Protein AF-A0A318AKG6-F1 (afdb_monomer_lite)

Radius of gyration: 12.69 Å; chains: 1; bounding box: 31×30×30 Å

Structure (mmCIF, N/CA/C/O backbone):
data_AF-A0A318AKG6-F1
#
_entry.id   AF-A0A318AKG6-F1
#
loop_
_atom_site.group_PDB
_atom_site.id
_atom_site.type_symbol
_atom_site.label_atom_id
_atom_site.label_alt_id
_atom_site.label_comp_id
_atom_site.label_asym_id
_atom_site.label_entity_id
_atom_site.label_seq_id
_atom_site.pdbx_PDB_ins_code
_atom_site.Cartn_x
_atom_site.Cartn_y
_atom_site.Cartn_z
_atom_site.occupancy
_atom_site.B_iso_or_equiv
_atom_site.auth_seq_id
_atom_site.auth_comp_id
_atom_site.auth_asym_id
_atom_site.auth_atom_id
_atom_site.pdbx_PDB_model_num
ATOM 1 N N . MET A 1 1 ? 6.841 -14.119 6.813 1.00 52.34 1 MET A N 1
ATOM 2 C CA . MET A 1 1 ? 5.449 -14.019 6.325 1.00 52.34 1 MET A CA 1
ATOM 3 C C . MET A 1 1 ? 5.482 -13.143 5.083 1.00 52.34 1 MET A C 1
ATOM 5 O O . MET A 1 1 ? 5.950 -12.020 5.197 1.00 52.34 1 MET A O 1
ATOM 9 N N . TRP A 1 2 ? 5.128 -13.668 3.910 1.00 62.00 2 TRP A N 1
ATOM 10 C CA . TRP A 1 2 ? 5.090 -12.894 2.661 1.00 62.00 2 TRP A CA 1
ATOM 11 C C . TRP A 1 2 ? 3.697 -12.275 2.503 1.00 62.00 2 TRP A C 1
ATOM 13 O O . TRP A 1 2 ? 2.705 -12.997 2.599 1.00 62.00 2 TRP A O 1
ATOM 23 N N . TRP A 1 3 ? 3.610 -10.950 2.348 1.00 66.75 3 TRP A N 1
ATOM 24 C CA . TRP A 1 3 ? 2.331 -10.250 2.194 1.00 66.75 3 TRP A CA 1
ATOM 25 C C . TRP A 1 3 ? 1.863 -10.326 0.751 1.00 66.75 3 TRP A C 1
ATOM 27 O O . TRP A 1 3 ? 2.635 -10.121 -0.181 1.00 66.75 3 TRP A O 1
ATOM 37 N N . ARG A 1 4 ? 0.585 -10.651 0.582 1.00 67.88 4 ARG A N 1
ATOM 38 C CA . ARG A 1 4 ? -0.022 -10.910 -0.716 1.00 67.88 4 ARG A CA 1
ATOM 39 C C . ARG A 1 4 ? -1.322 -10.126 -0.835 1.00 67.88 4 ARG A C 1
ATOM 41 O O . ARG A 1 4 ? -2.130 -10.220 0.087 1.00 67.88 4 ARG A O 1
ATOM 48 N N . PRO A 1 5 ? -1.549 -9.377 -1.925 1.00 65.06 5 PRO A N 1
ATOM 49 C CA . PRO A 1 5 ? -2.777 -8.603 -2.105 1.00 65.06 5 PRO A CA 1
ATOM 50 C C . PRO A 1 5 ? -4.040 -9.472 -2.110 1.00 65.06 5 PRO A C 1
ATOM 52 O O . PRO A 1 5 ? -5.117 -8.974 -1.794 1.00 65.06 5 PRO A O 1
ATOM 55 N N . GLU A 1 6 ? -3.905 -10.757 -2.449 1.00 68.38 6 GLU A N 1
ATOM 56 C CA . GLU A 1 6 ? -4.989 -11.745 -2.447 1.00 68.38 6 GLU A CA 1
ATOM 57 C C . GLU A 1 6 ? -5.365 -12.206 -1.031 1.00 68.38 6 GLU A C 1
ATOM 59 O O . GLU A 1 6 ? -6.431 -12.779 -0.825 1.00 68.38 6 GLU A O 1
ATOM 64 N N . VAL A 1 7 ? -4.481 -11.983 -0.054 1.00 72.88 7 VAL A N 1
ATOM 65 C C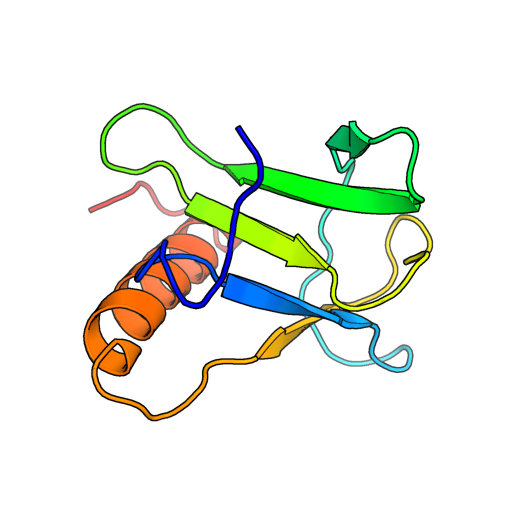A . VAL A 1 7 ? -4.617 -12.471 1.327 1.00 72.88 7 VAL A CA 1
ATOM 66 C C . VAL A 1 7 ? -4.797 -11.314 2.310 1.00 72.88 7 VAL A C 1
ATOM 68 O O . VAL A 1 7 ? -5.483 -11.451 3.320 1.00 72.88 7 VAL A O 1
ATOM 71 N N . ASP A 1 8 ? -4.186 -10.168 2.025 1.00 79.75 8 ASP A N 1
ATOM 72 C CA . ASP A 1 8 ? -4.105 -9.026 2.926 1.00 79.75 8 ASP A CA 1
ATOM 73 C C . ASP A 1 8 ? -4.973 -7.878 2.390 1.00 79.75 8 ASP A C 1
ATOM 75 O O . 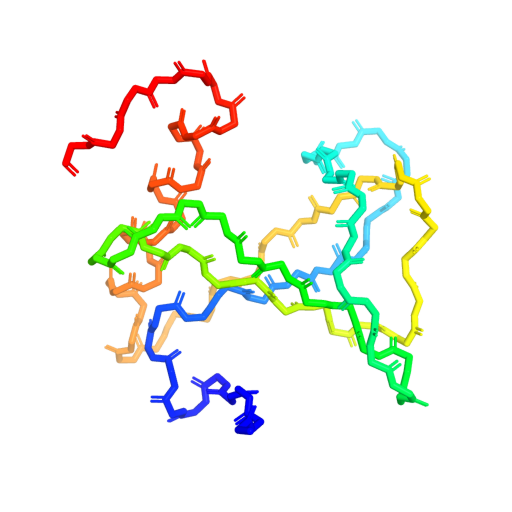ASP A 1 8 ? -4.544 -7.056 1.578 1.00 79.75 8 ASP A O 1
ATOM 79 N N . ALA A 1 9 ? -6.235 -7.851 2.831 1.00 82.69 9 ALA A N 1
ATOM 80 C CA . ALA A 1 9 ? -7.269 -6.936 2.337 1.00 82.69 9 ALA A CA 1
ATOM 81 C C . ALA A 1 9 ? -6.968 -5.445 2.589 1.00 82.69 9 ALA A C 1
ATOM 83 O O . ALA A 1 9 ? -7.627 -4.581 2.015 1.00 82.69 9 ALA A O 1
ATOM 84 N N . GLU A 1 10 ? -5.995 -5.131 3.447 1.00 85.12 10 GLU A N 1
ATOM 85 C CA . GLU A 1 10 ? -5.552 -3.762 3.731 1.00 85.12 10 GLU A CA 1
ATOM 86 C C . GLU A 1 10 ? -4.205 -3.414 3.075 1.00 85.12 10 GLU A C 1
ATOM 88 O O . GLU A 1 10 ? -3.712 -2.298 3.250 1.00 85.12 10 GLU A O 1
ATOM 93 N N . LEU A 1 11 ? -3.604 -4.336 2.315 1.00 85.12 11 LEU A N 1
ATOM 94 C CA . LEU A 1 11 ? -2.344 -4.087 1.622 1.00 85.12 11 LEU A CA 1
ATOM 95 C C . LEU A 1 11 ? -2.542 -3.075 0.493 1.00 85.12 11 LEU A C 1
ATOM 97 O O . LEU A 1 11 ? -3.321 -3.301 -0.438 1.00 85.12 11 LEU A O 1
ATOM 101 N N . ILE A 1 12 ? -1.788 -1.979 0.556 1.00 87.06 12 ILE A N 1
ATOM 102 C CA . ILE A 1 12 ? -1.742 -0.966 -0.499 1.00 87.06 12 ILE A CA 1
ATOM 103 C C . ILE A 1 12 ? -0.554 -1.274 -1.404 1.00 87.06 12 ILE A C 1
ATOM 105 O O . ILE A 1 12 ? 0.596 -1.315 -0.961 1.00 87.06 12 ILE A O 1
ATOM 109 N N . GLN A 1 13 ? -0.835 -1.469 -2.686 1.00 86.56 13 GLN A N 1
ATOM 110 C CA . GLN A 1 13 ? 0.199 -1.610 -3.699 1.00 86.56 13 GLN A CA 1
ATOM 111 C C . GLN A 1 13 ? 0.690 -0.228 -4.124 1.00 86.56 13 GLN A C 1
ATOM 113 O O . GLN A 1 13 ? -0.094 0.706 -4.264 1.00 86.56 13 GLN A O 1
ATOM 118 N N . LEU A 1 14 ? 1.990 -0.100 -4.337 1.00 85.94 14 LEU A N 1
ATOM 119 C CA . LEU A 1 14 ? 2.654 1.113 -4.772 1.00 85.94 14 LEU A CA 1
ATOM 120 C C . LEU A 1 14 ? 3.323 0.863 -6.117 1.00 85.94 14 LEU A C 1
ATOM 122 O O . LEU A 1 14 ? 3.930 -0.185 -6.343 1.00 85.94 14 LEU A O 1
ATOM 126 N N . GLN A 1 15 ? 3.265 1.864 -6.981 1.00 83.94 15 GLN A N 1
ATOM 127 C CA . GLN A 1 15 ? 4.059 1.930 -8.198 1.00 83.94 15 GLN A CA 1
ATOM 128 C C . GLN A 1 15 ? 4.901 3.196 -8.200 1.00 83.94 15 GLN A C 1
ATOM 130 O O . GLN A 1 15 ? 4.483 4.247 -7.705 1.00 83.94 15 GLN A O 1
ATOM 135 N N . ALA A 1 16 ? 6.090 3.089 -8.777 1.00 80.88 16 ALA A N 1
ATOM 136 C CA . ALA A 1 16 ? 6.913 4.245 -9.053 1.00 80.88 16 ALA A CA 1
ATOM 137 C C . ALA A 1 16 ? 6.268 5.089 -10.158 1.00 80.88 16 ALA A C 1
ATOM 139 O O . ALA A 1 16 ? 5.785 4.546 -11.152 1.00 80.88 16 ALA A O 1
ATOM 140 N N . VAL A 1 17 ? 6.266 6.410 -9.989 1.00 76.56 17 VAL A N 1
ATOM 141 C CA . VAL A 1 17 ? 5.740 7.342 -10.994 1.00 76.56 17 VAL A CA 1
ATOM 142 C C . VAL A 1 17 ? 6.815 8.337 -11.442 1.00 76.56 17 VAL A C 1
ATOM 144 O O . VAL A 1 17 ? 7.802 8.544 -10.725 1.00 76.56 17 VAL A O 1
ATOM 147 N N . PRO A 1 18 ? 6.677 8.931 -12.644 1.00 71.50 18 PRO A N 1
ATOM 148 C CA . PRO A 1 18 ? 7.577 9.980 -13.108 1.00 71.50 18 PRO A CA 1
ATOM 149 C C . PRO A 1 18 ? 7.649 11.154 -12.123 1.00 71.50 18 PRO A C 1
ATOM 151 O O . PRO A 1 18 ? 6.686 11.461 -11.418 1.00 71.50 18 PRO A O 1
ATOM 154 N N . ALA A 1 19 ? 8.801 11.825 -12.085 1.00 65.25 19 ALA A N 1
ATOM 155 C CA . ALA A 1 19 ? 9.025 12.974 -11.215 1.00 65.25 19 ALA A CA 1
ATOM 156 C C . ALA A 1 19 ? 7.982 14.080 -11.474 1.00 65.25 19 ALA A C 1
ATOM 158 O O . ALA A 1 19 ? 7.839 14.540 -12.603 1.00 65.25 19 ALA A O 1
ATOM 159 N N . GLY A 1 20 ? 7.271 14.511 -10.425 1.00 61.38 20 GLY A N 1
ATOM 160 C CA . GLY A 1 20 ? 6.330 15.640 -10.492 1.00 61.38 20 GLY A CA 1
ATOM 161 C C . GLY A 1 20 ? 4.982 15.427 -9.798 1.00 61.38 20 GLY A C 1
ATOM 162 O O . GLY A 1 20 ? 4.295 16.404 -9.528 1.00 61.38 20 GLY A O 1
ATOM 163 N N . SER A 1 21 ? 4.607 14.188 -9.463 1.00 61.16 21 SER A N 1
ATOM 164 C CA . SER A 1 21 ? 3.350 13.882 -8.763 1.00 61.16 21 SER A CA 1
ATOM 165 C C . SER A 1 21 ? 3.507 12.647 -7.880 1.00 61.16 21 SER A C 1
ATOM 167 O O . SER A 1 21 ? 4.167 11.702 -8.295 1.00 61.16 21 SER A O 1
ATOM 169 N N . GLY A 1 22 ? 2.914 12.644 -6.683 1.00 62.50 22 GLY A N 1
ATOM 170 C CA . GLY A 1 22 ? 2.918 11.502 -5.760 1.00 62.50 22 GLY A CA 1
ATOM 171 C C . GLY A 1 22 ? 3.535 11.802 -4.392 1.00 62.50 22 GLY A C 1
ATOM 172 O O . GLY A 1 22 ? 4.265 12.779 -4.209 1.00 62.50 22 GLY A O 1
ATOM 173 N N . ALA A 1 23 ? 3.235 10.943 -3.418 1.00 64.50 23 ALA A N 1
ATOM 174 C CA . ALA A 1 23 ? 3.816 11.033 -2.083 1.00 64.50 23 ALA A CA 1
ATOM 175 C C . ALA A 1 23 ? 5.249 10.482 -2.085 1.00 64.50 23 ALA A C 1
ATOM 177 O O . ALA A 1 23 ? 5.569 9.539 -2.816 1.00 64.50 23 ALA A O 1
ATOM 178 N N . ARG A 1 24 ? 6.114 11.060 -1.248 1.00 67.44 24 ARG A N 1
ATOM 179 C CA . ARG A 1 24 ? 7.476 10.561 -1.023 1.00 67.44 24 ARG A CA 1
ATOM 180 C C . ARG A 1 24 ? 7.483 9.703 0.233 1.00 67.44 24 ARG A C 1
ATOM 182 O O . ARG A 1 24 ? 7.121 10.184 1.302 1.00 67.44 24 ARG A O 1
ATOM 189 N N . LEU A 1 25 ? 7.917 8.454 0.106 1.00 67.62 25 LEU A N 1
ATOM 190 C CA . LEU A 1 25 ? 8.170 7.575 1.245 1.00 67.62 25 LEU A CA 1
ATOM 191 C C . LEU A 1 25 ? 9.678 7.402 1.409 1.00 67.62 25 LEU A C 1
ATOM 193 O O . LEU A 1 25 ? 10.385 7.095 0.448 1.00 67.62 25 LEU A O 1
ATOM 197 N N . PHE A 1 26 ? 10.168 7.600 2.629 1.00 63.47 26 PHE A N 1
ATOM 198 C CA . PHE A 1 26 ? 11.575 7.404 2.964 1.00 63.47 26 PHE A CA 1
ATOM 199 C C . PHE A 1 26 ? 11.772 6.047 3.654 1.00 63.47 26 PHE A C 1
ATOM 201 O O . PHE A 1 26 ? 10.922 5.607 4.423 1.00 63.47 26 PHE A O 1
ATOM 208 N N . SER A 1 27 ? 12.894 5.390 3.342 1.00 58.16 27 SER A N 1
ATOM 209 C CA . SER A 1 27 ? 13.420 4.168 3.976 1.00 58.16 27 SER A CA 1
ATOM 210 C C . SER A 1 27 ? 12.465 2.959 4.055 1.00 58.16 27 SER A C 1
ATOM 212 O O . SER A 1 27 ? 11.887 2.696 5.110 1.00 58.16 27 SER A O 1
ATOM 214 N N . PRO A 1 28 ? 12.319 2.172 2.971 1.00 63.53 28 PRO A N 1
ATOM 215 C CA . PRO A 1 28 ? 11.689 0.854 3.057 1.00 63.53 28 PRO A CA 1
ATOM 216 C C . PRO A 1 28 ? 12.524 -0.131 3.884 1.00 63.53 28 PRO A C 1
ATOM 218 O O . PRO A 1 28 ? 13.755 -0.071 3.890 1.00 63.53 28 PRO A O 1
ATOM 221 N N . ALA A 1 29 ? 11.858 -1.121 4.481 1.00 59.16 29 ALA A N 1
ATOM 222 C CA . ALA A 1 29 ? 12.510 -2.390 4.775 1.00 59.16 29 ALA A CA 1
ATOM 223 C C . ALA A 1 29 ? 12.649 -3.144 3.442 1.00 59.16 29 ALA A C 1
ATOM 225 O O . ALA A 1 29 ? 11.672 -3.682 2.917 1.00 59.16 29 ALA A O 1
ATOM 226 N N . ALA A 1 30 ? 13.845 -3.117 2.853 1.00 55.94 30 ALA A N 1
ATOM 227 C CA . ALA A 1 30 ? 14.148 -3.897 1.658 1.00 55.94 30 ALA A CA 1
ATOM 228 C C . ALA A 1 30 ? 14.357 -5.366 2.051 1.00 55.94 30 ALA A C 1
ATOM 230 O O . ALA A 1 30 ? 15.091 -5.654 3.000 1.00 55.94 30 ALA A O 1
ATOM 231 N N . ASN A 1 31 ? 13.718 -6.299 1.344 1.00 57.00 31 ASN A N 1
ATOM 232 C CA . ASN A 1 31 ? 14.045 -7.719 1.474 1.00 57.00 31 ASN A CA 1
ATOM 233 C C . ASN A 1 31 ? 15.091 -8.141 0.423 1.00 57.00 31 ASN A C 1
ATOM 235 O O . ASN A 1 31 ? 15.402 -7.402 -0.511 1.00 57.00 31 ASN A O 1
ATOM 239 N N . ALA A 1 32 ? 15.640 -9.349 0.573 1.00 47.59 32 ALA A N 1
ATOM 240 C CA . ALA A 1 32 ? 16.687 -9.888 -0.301 1.00 47.59 32 ALA A CA 1
ATOM 241 C C . ALA A 1 32 ? 16.263 -10.084 -1.776 1.00 47.59 32 ALA A C 1
ATOM 243 O O . ALA A 1 32 ? 17.110 -10.400 -2.604 1.00 47.59 32 ALA A O 1
ATOM 244 N N . LEU A 1 33 ? 14.979 -9.903 -2.106 1.00 54.78 33 LEU A N 1
ATOM 245 C CA . LEU A 1 33 ? 14.414 -10.080 -3.449 1.00 54.78 33 LEU A CA 1
ATOM 246 C C . LEU A 1 33 ? 14.167 -8.746 -4.177 1.00 54.78 33 LEU A C 1
ATOM 248 O O . LEU A 1 33 ? 13.506 -8.731 -5.210 1.00 54.78 33 LEU A O 1
ATOM 252 N N . GLY A 1 34 ? 14.660 -7.624 -3.642 1.00 57.25 34 GLY A N 1
ATOM 253 C CA . GLY A 1 34 ? 14.441 -6.296 -4.231 1.00 57.25 34 GLY A CA 1
ATOM 254 C C . GLY A 1 34 ? 13.029 -5.744 -4.010 1.00 57.25 34 GLY A C 1
ATOM 255 O O . GLY A 1 34 ? 12.695 -4.673 -4.510 1.00 57.25 34 GLY A O 1
ATOM 256 N N . GLU A 1 35 ? 12.192 -6.434 -3.234 1.00 64.94 35 GLU A N 1
ATOM 257 C CA . GLU A 1 35 ? 10.873 -5.930 -2.872 1.00 64.94 35 GLU A CA 1
ATOM 258 C C . GLU A 1 35 ? 11.006 -4.931 -1.717 1.00 64.94 35 GLU A C 1
ATOM 260 O O . GLU A 1 35 ? 11.625 -5.204 -0.678 1.00 64.94 35 GLU A O 1
ATOM 265 N N . ALA A 1 36 ? 10.399 -3.761 -1.901 1.00 70.38 36 ALA A N 1
ATOM 266 C CA . ALA A 1 36 ? 10.341 -2.720 -0.889 1.00 70.38 36 ALA A CA 1
ATOM 267 C C . ALA A 1 36 ? 9.005 -2.783 -0.146 1.00 70.38 36 ALA A C 1
ATOM 269 O O . ALA A 1 36 ? 7.931 -2.676 -0.748 1.00 70.38 36 ALA A O 1
ATOM 270 N N . TRP A 1 37 ? 9.094 -2.923 1.176 1.00 74.38 37 TRP A N 1
ATOM 271 C CA . TRP A 1 37 ? 7.939 -2.988 2.058 1.00 74.38 37 TRP A CA 1
ATOM 272 C C . TRP A 1 37 ? 8.005 -1.882 3.101 1.00 74.38 37 TRP A C 1
ATOM 274 O O . TRP A 1 37 ? 9.058 -1.610 3.685 1.00 74.38 37 TRP A O 1
ATOM 284 N N . TRP A 1 38 ? 6.851 -1.285 3.387 1.00 76.06 38 TRP A N 1
ATOM 285 C CA . TRP A 1 38 ? 6.708 -0.343 4.491 1.00 76.06 38 TRP A CA 1
ATOM 286 C C . TRP A 1 38 ? 5.679 -0.853 5.484 1.00 76.06 38 TRP A C 1
ATOM 288 O O . TRP A 1 38 ? 4.654 -1.443 5.134 1.00 76.06 38 TRP A O 1
ATOM 298 N N . SER A 1 39 ? 5.977 -0.608 6.751 1.00 75.06 39 SER A N 1
ATOM 299 C CA . SER A 1 39 ? 5.044 -0.733 7.858 1.00 75.06 39 SER A CA 1
ATOM 300 C C . SER A 1 39 ? 5.011 0.609 8.565 1.00 75.06 39 SER A C 1
ATOM 302 O O . SER A 1 39 ? 6.017 1.005 9.146 1.00 75.06 39 SER A O 1
ATOM 304 N N . LEU A 1 40 ? 3.881 1.305 8.491 1.00 74.75 40 LEU A N 1
ATOM 305 C CA . LEU A 1 40 ? 3.673 2.577 9.182 1.00 74.75 40 LEU A CA 1
ATOM 306 C C . LEU A 1 40 ? 2.694 2.360 10.337 1.00 74.75 40 LEU A C 1
ATOM 308 O O . LEU A 1 40 ? 1.716 1.629 10.187 1.00 74.75 40 LEU A O 1
ATOM 312 N N . GLY A 1 41 ? 2.958 2.979 11.487 1.00 71.25 41 GLY A N 1
ATOM 313 C CA . GLY A 1 41 ? 2.155 2.791 12.700 1.00 71.25 41 GLY A CA 1
ATOM 314 C C . GLY A 1 41 ? 2.402 1.459 13.427 1.00 71.25 41 GLY A C 1
ATOM 315 O O . GLY A 1 41 ? 3.294 0.682 13.080 1.00 71.25 41 GLY A O 1
ATOM 316 N N . ALA A 1 42 ? 1.607 1.200 14.469 1.00 70.12 42 ALA A N 1
ATOM 317 C CA . ALA A 1 42 ? 1.709 0.019 15.328 1.00 70.12 42 ALA A CA 1
ATOM 318 C C . ALA A 1 42 ? 0.325 -0.586 15.629 1.00 70.12 42 ALA A C 1
ATOM 320 O O . ALA A 1 42 ? -0.699 0.088 15.548 1.00 70.12 42 ALA A O 1
ATOM 321 N N . GLY A 1 43 ? 0.291 -1.871 15.997 1.00 75.12 43 GLY A N 1
ATOM 322 C CA . GLY A 1 43 ? -0.941 -2.544 16.421 1.00 75.12 43 GLY A CA 1
ATOM 323 C C . GLY A 1 43 ? -2.010 -2.618 15.325 1.00 75.12 43 GLY A C 1
ATOM 324 O O . GLY A 1 43 ? -1.735 -3.077 14.216 1.00 75.12 43 GLY A O 1
ATOM 325 N N . ARG A 1 44 ? -3.239 -2.202 15.660 1.00 68.94 44 ARG A N 1
ATOM 326 C CA . ARG A 1 44 ? -4.409 -2.240 14.761 1.00 68.94 44 ARG A CA 1
ATOM 327 C C . ARG A 1 44 ? -4.371 -1.176 13.658 1.00 68.94 44 ARG A C 1
ATOM 329 O O . ARG A 1 44 ? -5.031 -1.360 12.644 1.00 68.94 44 ARG A O 1
ATOM 336 N N . ASP A 1 45 ? -3.551 -0.138 13.818 1.00 70.75 45 ASP A N 1
ATOM 337 C CA . ASP A 1 45 ? -3.394 0.952 12.843 1.00 70.75 45 ASP A CA 1
ATOM 338 C C . ASP A 1 45 ? -2.204 0.745 11.907 1.00 70.75 45 ASP A C 1
ATOM 340 O O . ASP A 1 45 ? -1.779 1.659 11.200 1.00 70.75 45 ASP A O 1
ATOM 344 N N . LYS A 1 46 ? -1.635 -0.465 11.908 1.00 78.75 46 LYS A N 1
ATOM 345 C CA . LYS A 1 46 ? -0.500 -0.804 11.062 1.00 78.75 46 LYS A CA 1
ATOM 346 C C . LYS A 1 46 ? -0.903 -0.741 9.587 1.00 78.75 46 LYS A C 1
ATOM 348 O O . LYS A 1 46 ? -1.618 -1.609 9.096 1.00 78.75 46 LYS A O 1
ATOM 353 N N . ILE A 1 47 ? -0.362 0.231 8.864 1.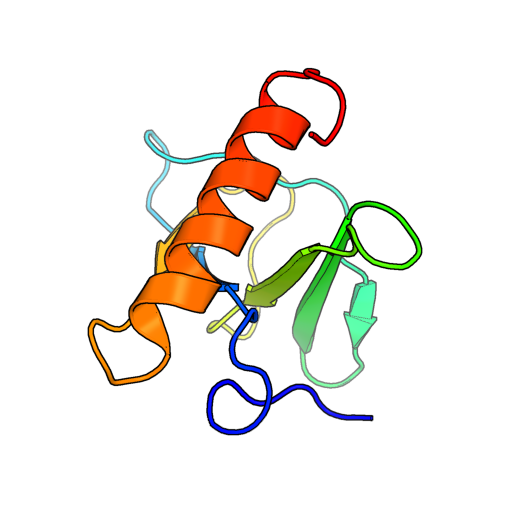00 79.31 47 ILE A N 1
ATOM 354 C CA . ILE A 1 47 ? -0.517 0.369 7.416 1.00 79.31 47 ILE A CA 1
ATOM 355 C C . ILE A 1 47 ? 0.601 -0.414 6.729 1.00 79.31 47 ILE A C 1
ATOM 357 O O . ILE A 1 47 ? 1.779 -0.256 7.064 1.00 79.31 47 ILE A O 1
ATOM 361 N N . ARG A 1 48 ? 0.232 -1.259 5.762 1.00 84.19 48 ARG A N 1
ATOM 362 C CA . ARG A 1 48 ? 1.160 -2.112 5.009 1.00 84.19 48 ARG A CA 1
ATOM 363 C C . ARG A 1 48 ? 1.200 -1.675 3.557 1.00 84.19 48 ARG A C 1
ATOM 365 O O . ARG A 1 48 ? 0.156 -1.598 2.911 1.00 84.19 48 ARG A O 1
ATOM 372 N N . LEU A 1 49 ? 2.403 -1.412 3.058 1.00 84.62 49 LEU A N 1
ATOM 373 C CA . LEU A 1 49 ? 2.627 -0.968 1.684 1.00 84.62 49 LEU A CA 1
ATOM 374 C C . LEU A 1 49 ? 3.586 -1.926 0.971 1.00 84.62 49 LEU A C 1
ATOM 376 O O . LEU A 1 49 ? 4.577 -2.351 1.570 1.00 84.62 49 LEU A O 1
ATOM 380 N N . ALA A 1 50 ? 3.302 -2.221 -0.297 1.00 84.31 50 ALA A N 1
ATOM 381 C CA . ALA A 1 50 ? 4.088 -3.106 -1.158 1.00 84.31 50 ALA A CA 1
ATOM 382 C C . ALA A 1 50 ? 4.471 -2.406 -2.460 1.00 84.31 50 ALA A C 1
ATOM 384 O O . ALA A 1 50 ? 3.581 -1.948 -3.169 1.00 84.31 50 ALA A O 1
ATOM 385 N N . LEU A 1 51 ? 5.752 -2.355 -2.822 1.00 81.25 51 LEU A N 1
ATOM 386 C CA . LEU A 1 51 ? 6.161 -1.863 -4.140 1.00 81.25 51 LEU A CA 1
ATOM 387 C C . LEU A 1 51 ? 6.025 -2.962 -5.207 1.00 81.25 51 LEU A C 1
ATOM 389 O O . LEU A 1 51 ? 6.588 -4.040 -5.054 1.00 81.25 51 LEU A O 1
ATOM 393 N N . LEU A 1 52 ? 5.333 -2.672 -6.313 1.00 74.38 52 LEU A N 1
ATOM 394 C CA . LEU A 1 52 ? 5.160 -3.596 -7.447 1.00 74.38 52 LEU A CA 1
ATOM 395 C C . LEU A 1 52 ? 6.377 -3.689 -8.387 1.00 74.38 52 LEU A C 1
ATOM 397 O O . LEU A 1 52 ? 6.371 -4.489 -9.318 1.00 74.38 52 LEU A O 1
ATOM 401 N N . ALA A 1 53 ? 7.415 -2.883 -8.165 1.00 66.25 53 ALA A N 1
ATOM 402 C CA . ALA A 1 53 ? 8.631 -2.848 -8.973 1.00 66.25 53 ALA A CA 1
ATOM 403 C C . ALA A 1 53 ? 9.854 -3.309 -8.168 1.00 66.25 53 ALA A C 1
ATOM 405 O O . ALA A 1 53 ? 9.935 -3.081 -6.964 1.00 66.25 53 ALA A O 1
ATOM 406 N N . HIS A 1 54 ? 10.833 -3.893 -8.866 1.00 60.50 54 HIS A N 1
ATOM 407 C CA . HIS A 1 54 ? 12.072 -4.433 -8.287 1.00 60.50 54 HIS A CA 1
ATOM 408 C C . HIS A 1 54 ? 13.019 -3.374 -7.690 1.00 60.50 54 HIS A C 1
ATOM 410 O O . HIS A 1 54 ? 14.000 -3.727 -7.044 1.00 60.50 54 HIS A O 1
ATOM 416 N N . ALA A 1 55 ? 12.762 -2.083 -7.917 1.00 59.03 55 ALA A N 1
ATOM 417 C CA . ALA A 1 55 ? 13.468 -0.991 -7.259 1.00 59.03 55 ALA A CA 1
ATOM 418 C C . ALA A 1 55 ? 12.696 0.325 -7.442 1.00 59.03 55 ALA A C 1
ATOM 420 O O . ALA A 1 55 ? 12.356 0.696 -8.564 1.00 59.03 55 ALA A O 1
ATOM 421 N N . ALA A 1 56 ? 12.457 1.051 -6.351 1.00 65.25 56 ALA A N 1
ATOM 422 C CA . ALA A 1 56 ? 12.198 2.488 -6.392 1.00 65.25 56 ALA A CA 1
ATOM 423 C C . ALA A 1 56 ? 13.428 3.186 -5.820 1.00 65.25 56 ALA A C 1
ATOM 425 O O . ALA A 1 56 ? 13.954 2.768 -4.784 1.00 65.25 56 ALA A O 1
ATOM 426 N N . SER A 1 57 ? 13.886 4.247 -6.479 1.00 70.69 57 SER A N 1
ATOM 427 C CA . SER A 1 57 ? 14.974 5.054 -5.933 1.00 70.69 57 SER A CA 1
ATOM 428 C C . SER A 1 57 ? 14.503 5.749 -4.649 1.00 70.69 57 SER A C 1
ATOM 430 O O . SER A 1 57 ? 13.357 6.207 -4.591 1.00 70.69 57 SER A O 1
ATOM 432 N N . PRO A 1 58 ? 15.352 5.881 -3.615 1.00 69.25 58 PRO A N 1
ATOM 433 C CA . PRO A 1 58 ? 15.007 6.657 -2.429 1.00 69.25 58 PRO A CA 1
ATOM 434 C C . PRO A 1 58 ? 14.525 8.065 -2.802 1.00 69.25 58 PRO A C 1
ATOM 436 O O . PRO A 1 58 ? 15.169 8.763 -3.584 1.00 69.25 58 PRO A O 1
ATOM 439 N N . GLY A 1 59 ? 13.378 8.482 -2.261 1.00 70.75 59 GLY A N 1
ATOM 440 C CA . GLY A 1 59 ? 12.786 9.794 -2.549 1.00 70.75 59 GLY A CA 1
ATOM 441 C C . GLY A 1 59 ? 12.073 9.914 -3.903 1.00 70.75 59 GLY A C 1
ATOM 442 O O . GLY A 1 59 ? 11.524 10.981 -4.192 1.00 70.75 59 GLY A O 1
ATOM 443 N N . GLN A 1 60 ? 12.030 8.850 -4.714 1.00 75.81 60 GLN A N 1
ATOM 444 C CA . GLN A 1 60 ? 11.194 8.798 -5.912 1.00 75.81 60 GLN A CA 1
ATOM 445 C C . GLN A 1 60 ? 9.712 8.894 -5.517 1.00 75.81 60 GLN A C 1
ATOM 447 O O . GLN A 1 60 ? 9.299 8.258 -4.543 1.00 75.81 60 GLN A O 1
ATOM 452 N N . PRO A 1 61 ? 8.895 9.681 -6.237 1.00 78.25 61 PRO A N 1
ATOM 453 C CA . PRO A 1 61 ? 7.472 9.732 -5.959 1.00 78.25 61 PRO A CA 1
ATOM 454 C C . PRO A 1 61 ? 6.792 8.399 -6.284 1.00 78.25 61 PRO A C 1
ATOM 456 O O . PRO A 1 61 ? 7.125 7.722 -7.263 1.00 78.25 61 PRO A O 1
ATOM 459 N N . LEU A 1 62 ? 5.818 8.043 -5.449 1.00 82.25 62 LEU A N 1
ATOM 460 C CA . LEU A 1 62 ? 5.054 6.805 -5.551 1.00 82.25 62 LEU A CA 1
ATOM 461 C C . LEU A 1 62 ? 3.559 7.110 -5.686 1.00 82.25 62 LEU A C 1
ATOM 463 O O . LEU A 1 62 ? 3.048 8.069 -5.099 1.00 82.25 62 LEU A O 1
ATOM 467 N N . ALA A 1 63 ? 2.856 6.258 -6.428 1.00 83.38 63 ALA A N 1
ATOM 468 C CA . ALA A 1 63 ? 1.401 6.252 -6.509 1.00 83.38 63 ALA A CA 1
ATOM 469 C C . ALA A 1 63 ? 0.836 4.967 -5.902 1.00 83.38 63 ALA A C 1
ATOM 471 O O . ALA A 1 63 ? 1.358 3.877 -6.141 1.00 83.38 63 ALA A O 1
ATOM 472 N N . ALA A 1 64 ? -0.251 5.100 -5.143 1.00 86.50 64 ALA A N 1
ATOM 473 C CA . ALA A 1 64 ? -1.003 3.965 -4.632 1.00 86.50 64 ALA A CA 1
ATOM 474 C C . ALA A 1 64 ? -1.917 3.389 -5.721 1.00 86.50 64 ALA A C 1
ATOM 476 O O . ALA A 1 64 ? -2.642 4.124 -6.390 1.00 86.50 64 ALA A O 1
ATOM 477 N N . ILE A 1 65 ? -1.904 2.069 -5.867 1.00 84.19 65 ILE A N 1
ATOM 478 C CA . ILE A 1 65 ? -2.833 1.306 -6.696 1.00 84.19 65 ILE A CA 1
ATOM 479 C C . ILE A 1 65 ? -3.844 0.647 -5.761 1.00 84.19 65 ILE A C 1
ATOM 481 O O . ILE A 1 65 ? -3.479 -0.102 -4.853 1.00 84.19 65 ILE A O 1
ATOM 485 N N . VAL A 1 66 ? -5.126 0.929 -5.996 1.00 84.44 66 VAL A N 1
ATOM 486 C CA . VAL A 1 66 ? -6.242 0.341 -5.249 1.00 84.44 66 VAL A CA 1
ATOM 487 C C . VAL A 1 66 ? -7.140 -0.416 -6.227 1.00 84.44 66 VAL A C 1
ATOM 489 O O . VAL A 1 66 ? -7.945 0.211 -6.917 1.00 84.44 66 VAL A O 1
ATOM 492 N N . PRO A 1 67 ? -7.020 -1.754 -6.306 1.00 83.00 67 PRO A N 1
ATOM 493 C CA . PRO A 1 67 ? -7.953 -2.570 -7.072 1.00 83.00 67 PRO A CA 1
ATOM 494 C C . PRO A 1 67 ? -9.384 -2.397 -6.548 1.00 83.00 67 PRO A C 1
ATOM 496 O O . PRO A 1 67 ? -9.620 -2.477 -5.338 1.00 83.00 67 PRO A O 1
ATOM 499 N N . LEU A 1 68 ? -10.334 -2.174 -7.459 1.00 85.50 68 LEU A N 1
ATOM 500 C CA . LEU A 1 68 ? -11.763 -2.030 -7.157 1.00 85.50 68 LEU A CA 1
ATOM 501 C C . LEU A 1 68 ? -12.469 -3.396 -7.139 1.00 85.50 68 LEU A C 1
ATOM 503 O O . LEU A 1 68 ? -13.370 -3.657 -7.931 1.00 85.50 68 LEU A O 1
ATOM 507 N N . ASP A 1 69 ? -12.023 -4.284 -6.256 1.00 86.31 69 ASP A N 1
ATOM 508 C CA . ASP A 1 69 ? -12.604 -5.613 -6.038 1.00 86.31 69 ASP A CA 1
ATOM 509 C C . ASP A 1 69 ? -13.316 -5.711 -4.671 1.00 86.31 69 ASP A C 1
ATOM 511 O O . ASP A 1 69 ? -13.564 -4.707 -4.000 1.00 86.31 69 ASP A O 1
ATOM 515 N N . ALA A 1 70 ? -13.643 -6.928 -4.227 1.00 87.12 70 ALA A N 1
ATOM 516 C CA . ALA A 1 70 ? -14.328 -7.165 -2.954 1.00 87.12 70 ALA A CA 1
ATOM 517 C C . ALA A 1 70 ? -13.582 -6.608 -1.720 1.00 87.12 70 ALA A C 1
ATOM 519 O O . ALA A 1 70 ? -14.212 -6.330 -0.700 1.00 87.12 70 ALA A O 1
ATOM 520 N N . ALA A 1 71 ? -12.261 -6.413 -1.799 1.00 86.56 71 ALA A N 1
ATOM 521 C CA . ALA A 1 71 ? -11.453 -5.846 -0.720 1.00 86.56 71 ALA A CA 1
ATOM 522 C C . ALA A 1 71 ? -11.265 -4.320 -0.838 1.00 86.56 71 ALA A C 1
ATOM 524 O O . ALA A 1 71 ? -10.669 -3.706 0.052 1.00 86.56 71 ALA A O 1
ATOM 525 N N . ALA A 1 72 ? -11.793 -3.680 -1.888 1.00 87.19 72 ALA A N 1
ATOM 526 C CA . ALA A 1 72 ? -11.652 -2.243 -2.117 1.00 87.19 72 ALA A CA 1
ATOM 527 C C . ALA A 1 72 ? -12.069 -1.368 -0.919 1.00 87.19 72 ALA A C 1
ATOM 529 O O . ALA A 1 72 ? -11.311 -0.454 -0.587 1.00 87.19 72 ALA A O 1
ATOM 530 N N . PRO A 1 73 ? -13.182 -1.632 -0.197 1.00 90.56 73 PRO A N 1
ATOM 531 C CA . PRO A 1 73 ? -13.543 -0.822 0.969 1.00 90.56 73 PRO A CA 1
ATOM 532 C C . PRO A 1 73 ? -12.467 -0.832 2.063 1.00 90.56 73 PRO A C 1
ATOM 534 O O . PRO A 1 73 ? -12.173 0.207 2.656 1.00 90.56 73 PRO A O 1
ATOM 537 N N . SER A 1 74 ? -11.847 -1.987 2.313 1.00 88.38 74 SER A N 1
ATOM 538 C CA . SER A 1 74 ? -10.765 -2.135 3.293 1.00 88.38 74 SER A CA 1
ATOM 53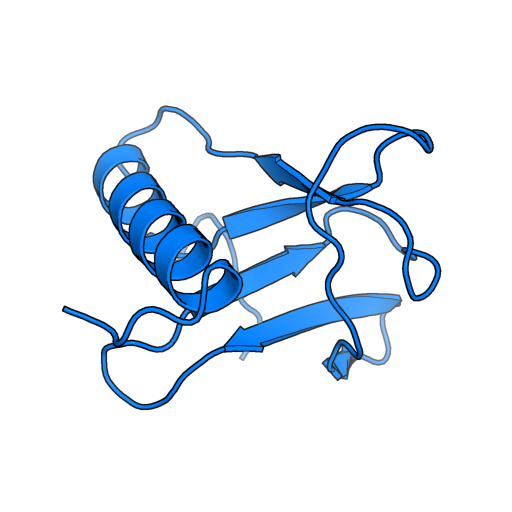9 C C . SER A 1 74 ? -9.501 -1.403 2.840 1.00 88.38 74 SER A C 1
ATOM 541 O O . SER A 1 74 ? -8.923 -0.637 3.615 1.00 88.38 74 SER A O 1
ATOM 543 N N . ARG A 1 75 ? -9.124 -1.534 1.560 1.00 88.38 75 ARG A N 1
ATOM 544 C CA . ARG A 1 75 ? -7.983 -0.802 0.988 1.00 88.38 75 ARG A CA 1
ATOM 545 C C . ARG A 1 75 ? -8.171 0.711 1.015 1.00 88.38 75 ARG A C 1
ATOM 547 O O . ARG A 1 75 ? -7.228 1.430 1.328 1.00 88.38 75 ARG A O 1
ATOM 554 N N . LEU A 1 76 ? -9.378 1.209 0.748 1.00 89.69 76 LEU A N 1
ATOM 555 C CA . LEU A 1 76 ? -9.680 2.641 0.818 1.00 89.69 76 LEU A CA 1
ATOM 556 C C . LEU A 1 76 ? -9.575 3.183 2.250 1.00 89.69 76 LEU A C 1
ATOM 558 O O . LEU A 1 76 ? -9.047 4.275 2.449 1.00 89.69 76 LEU A O 1
ATOM 562 N N . ARG A 1 77 ? -10.004 2.417 3.265 1.00 89.75 77 ARG A N 1
ATOM 563 C CA . ARG A 1 77 ? -9.795 2.787 4.678 1.00 89.75 77 ARG A CA 1
ATOM 564 C C . ARG A 1 77 ? -8.313 2.824 5.039 1.00 89.75 77 ARG A C 1
ATOM 566 O O . ARG A 1 77 ? -7.871 3.775 5.683 1.00 89.75 77 ARG A O 1
ATOM 573 N N . ALA A 1 78 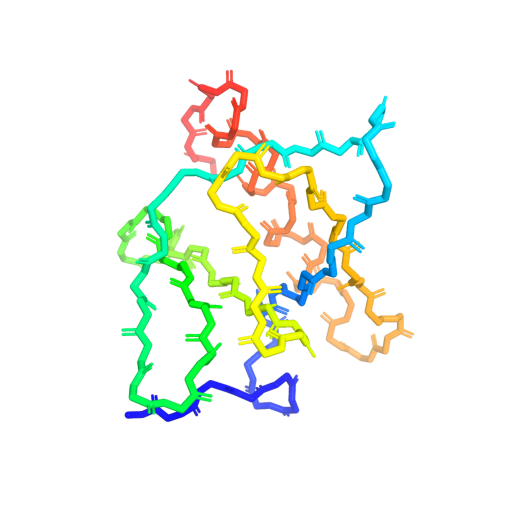? -7.541 1.830 4.597 1.00 87.56 78 ALA A N 1
ATOM 574 C CA . ALA A 1 78 ? -6.094 1.815 4.784 1.00 87.56 78 ALA A CA 1
ATOM 575 C C . ALA A 1 78 ? -5.424 3.020 4.101 1.00 87.56 78 ALA A C 1
ATOM 577 O O . ALA A 1 78 ? -4.575 3.667 4.713 1.00 87.56 78 ALA A O 1
ATOM 578 N N . LEU A 1 79 ? -5.852 3.374 2.884 1.00 88.31 79 LEU A N 1
ATOM 579 C CA . LEU A 1 79 ? -5.360 4.544 2.158 1.00 88.31 79 LEU A CA 1
ATOM 580 C C . LEU A 1 79 ? -5.713 5.850 2.878 1.00 88.31 79 LEU A C 1
ATOM 582 O O . LEU A 1 79 ? -4.864 6.725 3.004 1.00 88.31 79 LEU A O 1
ATOM 586 N N . ALA A 1 80 ? -6.926 5.976 3.416 1.00 88.12 80 ALA A N 1
ATOM 587 C CA . ALA A 1 80 ? -7.312 7.141 4.209 1.00 88.12 80 ALA A CA 1
ATOM 588 C C . ALA A 1 80 ? -6.453 7.287 5.479 1.00 88.12 80 ALA A C 1
ATOM 590 O O . ALA A 1 80 ? -6.063 8.400 5.827 1.00 88.12 80 ALA A O 1
ATOM 591 N N . ARG A 1 81 ? -6.118 6.177 6.157 1.00 85.94 81 ARG A N 1
ATOM 592 C CA . ARG A 1 81 ? -5.163 6.182 7.283 1.00 85.94 81 ARG A CA 1
ATOM 593 C C . ARG A 1 81 ? -3.761 6.592 6.831 1.00 85.94 81 ARG A C 1
ATOM 595 O O . ARG A 1 81 ? -3.119 7.376 7.522 1.00 85.94 81 ARG A O 1
ATOM 602 N N . LEU A 1 82 ? -3.308 6.102 5.674 1.00 84.44 82 LEU A N 1
ATOM 603 C CA . LEU A 1 82 ? -2.024 6.487 5.085 1.00 84.44 82 LEU A CA 1
ATOM 604 C C . LEU A 1 82 ? -1.955 7.990 4.813 1.00 84.44 82 LEU A C 1
ATOM 606 O O . LEU A 1 82 ? -0.988 8.619 5.221 1.00 84.44 82 LEU A O 1
ATOM 610 N N . LEU A 1 83 ? -2.975 8.563 4.172 1.00 84.44 83 LEU A N 1
ATOM 611 C CA . LEU A 1 83 ? -3.029 9.999 3.889 1.00 84.44 83 LEU A CA 1
ATOM 612 C C . LEU A 1 83 ? -2.953 10.819 5.180 1.00 84.44 83 LEU A C 1
ATOM 614 O O . LEU A 1 83 ? -2.089 11.678 5.296 1.00 84.44 83 LEU A O 1
ATOM 618 N N . ARG A 1 84 ? -3.746 10.462 6.201 1.00 81.50 84 ARG A N 1
ATOM 619 C CA . ARG A 1 84 ? -3.672 11.118 7.518 1.00 81.50 84 ARG A CA 1
ATOM 620 C C . ARG A 1 84 ? -2.277 11.050 8.134 1.00 81.50 84 A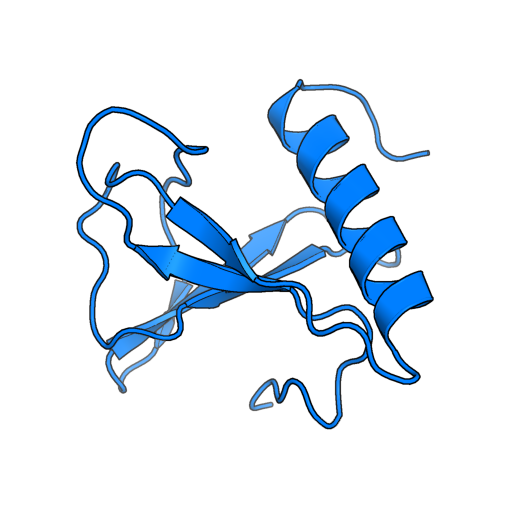RG A C 1
ATOM 622 O O . ARG A 1 84 ? -1.795 12.049 8.652 1.00 81.50 84 ARG A O 1
ATOM 629 N N . HIS A 1 85 ? -1.628 9.888 8.063 1.00 79.75 85 HIS A N 1
ATOM 630 C CA . HIS A 1 85 ? -0.275 9.714 8.584 1.00 79.75 85 HIS A CA 1
ATOM 631 C C . HIS A 1 85 ? 0.746 10.592 7.847 1.00 79.75 85 HIS A C 1
ATOM 633 O O . HIS A 1 85 ? 1.607 11.192 8.486 1.00 79.75 85 HIS A O 1
ATOM 639 N N . LEU A 1 86 ? 0.638 10.693 6.518 1.00 79.19 86 LEU A N 1
ATOM 640 C CA . LEU A 1 86 ? 1.493 11.559 5.700 1.00 79.19 86 LEU A CA 1
ATOM 641 C C . LEU A 1 86 ? 1.255 13.049 5.984 1.00 79.19 86 LEU A C 1
ATOM 643 O O . LEU A 1 86 ? 2.208 13.822 5.971 1.00 79.19 86 LEU A O 1
ATOM 647 N N . ASP A 1 87 ? 0.018 13.425 6.306 1.00 80.25 87 ASP A N 1
ATOM 648 C CA . ASP A 1 87 ? -0.364 14.786 6.699 1.00 80.25 87 ASP A CA 1
ATOM 649 C C . ASP A 1 87 ? -0.007 15.114 8.166 1.00 80.25 87 ASP A C 1
ATOM 651 O O . ASP A 1 87 ? -0.264 16.220 8.641 1.00 80.25 87 ASP A O 1
ATOM 655 N N . GLY A 1 88 ? 0.576 14.168 8.915 1.00 72.81 88 GLY A N 1
ATOM 656 C CA . GLY A 1 88 ? 0.923 14.343 10.329 1.00 72.81 88 GLY A CA 1
ATOM 657 C C . GLY A 1 88 ? -0.278 14.330 11.284 1.00 72.81 88 GLY A C 1
ATOM 658 O O . GLY A 1 88 ? -0.140 14.707 12.448 1.00 72.81 88 GLY A O 1
ATOM 659 N N . ALA A 1 89 ? -1.452 13.893 10.822 1.00 68.19 89 ALA A N 1
ATOM 660 C CA . ALA A 1 89 ? -2.645 13.748 11.647 1.00 68.19 89 ALA A CA 1
ATOM 661 C C . ALA A 1 89 ? -2.637 12.398 12.402 1.00 68.19 89 ALA A C 1
ATOM 663 O O . ALA A 1 89 ? -2.248 11.371 11.834 1.00 68.19 89 ALA A O 1
ATOM 664 N N . PRO A 1 90 ? -3.077 12.353 13.676 1.00 54.75 90 PRO A N 1
ATOM 665 C CA . PRO A 1 90 ? -3.129 11.110 14.443 1.00 54.75 90 PRO A CA 1
ATOM 666 C C . PRO A 1 90 ? -4.111 10.087 13.827 1.00 54.75 90 PRO A C 1
ATOM 668 O O . PRO A 1 90 ? -5.094 10.479 13.186 1.00 54.75 90 PRO A O 1
ATOM 671 N N . PRO A 1 91 ? -3.868 8.770 14.000 1.00 54.94 91 PRO A N 1
ATOM 672 C CA . PRO A 1 91 ? -4.799 7.739 13.554 1.00 54.94 91 PRO A CA 1
ATOM 673 C C . PRO A 1 91 ? -6.118 7.858 14.337 1.00 54.94 91 PRO A C 1
ATOM 675 O O . PRO A 1 91 ? -6.110 7.988 15.559 1.00 54.94 91 PRO A O 1
ATOM 678 N N . ALA A 1 92 ? -7.234 7.856 13.605 1.00 57.69 92 ALA A N 1
ATOM 679 C CA . ALA A 1 92 ? -8.599 7.762 14.128 1.00 57.69 92 ALA A CA 1
ATOM 680 C C . ALA A 1 92 ? -9.111 6.334 13.966 1.00 57.69 92 ALA A C 1
ATOM 682 O O . ALA A 1 92 ? -8.800 5.764 12.886 1.00 57.69 92 ALA A O 1
#

Sequence (92 aa):
MWWRPEVDAELIQLQAVPAGSGARLFSPAANALGEAWWSLGAGRDKIRLALLAHAASPGQPLAAIVPLDAAAPSRLRALARLLRHLDGAPPA

Secondary structure (DSSP, 8-state):
----TTT-TTPEEEEE--TTSSEE----EE-TTS-EEEEESSGGG-EEEEESSS---TT-EEEEE---STTHHHHHHHHHHHHHHHTTPPP-

pLDDT: mean 74.27, std 10.97, range [47.59, 90.56]

Foldseek 3Di:
DDDDVVVDLQEWEKEFDPPDDADADADFPQDPQLKGWDWPDDDPLTHIYTYPDSDDDHRGGMDTDQDPDPSRVNNVLSVVSVVCVSVVHDGD